Protein AF-A0A2W4J8I0-F1 (afdb_monomer)

Sequence (158 aa):
RIAERDPLELYAVVDAIRAEAKRHDLVLIEGAGGLLVPMGIRPSGEPWTAADLAVALGAPAIVVTPAGLNTLNHTALTLEALDRRAVPAGVVIGAWPAEPDLTHWLNLSELMPKLVGALPEGAGAMDPGVFQRSAPGWLTPALYGVLDDWQSWADEVS

Radius of gyration: 17.56 Å; Cα contacts (8 Å, |Δi|>4): 203; chains: 1; bounding box: 43×42×47 Å

Solvent-accessible surface area (backbone atoms only — not comparable to full-atom values): 9280 Å² total; per-residue (Å²): 117,71,90,86,41,82,71,47,43,53,66,64,51,51,52,54,50,53,56,51,50,75,75,38,100,73,78,87,83,83,72,74,85,59,60,79,37,75,68,28,26,39,98,88,67,47,72,38,24,50,58,54,51,30,56,78,66,72,41,70,47,76,47,74,37,63,41,52,90,67,29,67,61,56,51,48,56,50,50,51,58,31,51,79,61,74,35,56,67,38,31,28,32,64,34,38,61,94,77,70,53,73,64,32,56,58,45,47,64,73,41,50,91,42,50,42,31,48,34,52,53,67,56,94,74,48,57,68,72,58,39,65,72,48,51,39,65,31,17,16,60,96,68,76,20,67,41,85,52,74,65,62,57,54,64,76,75,106

Structure (mmCIF, N/CA/C/O backbone):
data_AF-A0A2W4J8I0-F1
#
_entry.id   AF-A0A2W4J8I0-F1
#
loop_
_atom_site.group_PDB
_atom_site.id
_atom_site.type_symbol
_atom_site.label_atom_id
_atom_site.label_alt_id
_atom_site.label_comp_id
_atom_site.label_asym_id
_atom_site.label_entity_id
_atom_site.label_seq_id
_atom_site.pdbx_PDB_ins_code
_atom_site.Cartn_x
_atom_site.Cartn_y
_atom_site.Cartn_z
_atom_site.occupancy
_atom_site.B_iso_or_equiv
_atom_site.auth_seq_id
_atom_site.auth_comp_id
_atom_site.auth_asym_id
_atom_site.auth_atom_id
_atom_site.pdbx_PDB_model_num
ATOM 1 N N . ARG A 1 1 ? -0.733 21.208 13.422 1.00 48.47 1 ARG A N 1
ATOM 2 C CA . ARG A 1 1 ? -1.624 21.961 12.509 1.00 48.47 1 ARG A CA 1
ATOM 3 C C . ARG A 1 1 ? -0.894 22.085 11.180 1.00 48.47 1 ARG A C 1
ATOM 5 O O . ARG A 1 1 ? 0.075 22.827 11.115 1.00 48.47 1 ARG A O 1
ATOM 12 N N . ILE A 1 2 ? -1.257 21.291 10.177 1.00 51.72 2 ILE A N 1
ATOM 13 C CA . ILE A 1 2 ? -0.771 21.483 8.803 1.00 51.72 2 ILE A CA 1
ATOM 14 C C . ILE A 1 2 ? -1.879 22.272 8.098 1.00 51.72 2 ILE A C 1
ATOM 16 O O . ILE A 1 2 ? -3.046 21.914 8.233 1.00 51.72 2 ILE A O 1
ATOM 20 N N . ALA A 1 3 ? -1.536 23.383 7.441 1.00 64.62 3 ALA A N 1
ATOM 21 C CA . ALA A 1 3 ? -2.482 24.233 6.704 1.00 64.62 3 ALA A CA 1
ATOM 22 C C . ALA A 1 3 ? -3.712 24.726 7.511 1.00 64.62 3 ALA A C 1
ATOM 24 O O . ALA A 1 3 ? -4.829 24.705 7.007 1.00 64.62 3 ALA A O 1
ATOM 25 N N . GLU A 1 4 ? -3.519 25.135 8.774 1.00 74.31 4 GLU A N 1
ATOM 26 C CA . GLU A 1 4 ? -4.560 25.730 9.649 1.00 74.31 4 GLU A CA 1
ATOM 27 C C . GLU A 1 4 ? -5.798 24.868 9.957 1.00 74.31 4 GLU A C 1
ATOM 29 O O . GLU A 1 4 ? -6.683 25.305 10.687 1.00 74.31 4 GLU A O 1
ATOM 34 N N . ARG A 1 5 ? -5.838 23.617 9.495 1.00 79.06 5 ARG A N 1
ATOM 35 C CA . ARG A 1 5 ? -6.943 22.693 9.756 1.00 79.06 5 ARG A CA 1
ATOM 36 C C . ARG A 1 5 ? -6.777 21.939 11.069 1.00 79.06 5 ARG A C 1
ATOM 38 O O . ARG A 1 5 ? -5.655 21.726 11.552 1.00 79.06 5 ARG A O 1
ATOM 45 N N . ASP A 1 6 ? -7.911 21.532 11.626 1.00 85.75 6 ASP A N 1
ATOM 46 C CA . ASP A 1 6 ? -7.938 20.626 12.766 1.00 85.75 6 ASP A CA 1
ATOM 47 C C . ASP A 1 6 ? -7.359 19.257 12.371 1.00 85.75 6 ASP A C 1
ATOM 49 O O . ASP A 1 6 ? -7.494 18.839 11.215 1.00 85.75 6 ASP A O 1
ATOM 53 N N . PRO A 1 7 ? -6.662 18.566 13.292 1.00 87.94 7 PRO A N 1
ATOM 54 C CA . PRO A 1 7 ? -6.148 17.229 13.028 1.00 87.94 7 PRO A CA 1
ATOM 55 C C . PRO A 1 7 ? -7.279 16.259 12.675 1.00 87.94 7 PRO A C 1
ATOM 57 O O . PRO A 1 7 ? -8.361 16.324 13.255 1.00 87.94 7 PRO A O 1
ATOM 60 N N . LEU A 1 8 ? -7.009 15.324 11.763 1.00 93.31 8 LEU A N 1
ATOM 61 C CA . LEU A 1 8 ? -7.963 14.270 11.430 1.00 93.31 8 LEU A CA 1
ATOM 62 C C . LEU A 1 8 ? -8.167 13.351 12.637 1.00 93.31 8 LEU A C 1
ATOM 64 O O . LEU A 1 8 ? -7.208 12.772 13.149 1.00 93.31 8 LEU A O 1
ATOM 68 N N . GLU A 1 9 ? -9.408 13.200 13.083 1.00 96.31 9 GLU A N 1
ATOM 69 C CA . GLU A 1 9 ? -9.751 12.240 14.129 1.00 96.31 9 GLU A CA 1
ATOM 70 C C . GLU A 1 9 ? -9.983 10.854 13.504 1.00 96.31 9 GLU A C 1
ATOM 72 O O . GLU A 1 9 ? -10.674 10.741 12.490 1.00 96.31 9 GLU A O 1
ATOM 77 N N . LEU A 1 10 ? -9.371 9.806 14.070 1.00 97.31 10 LEU A N 1
ATOM 78 C CA . LEU A 1 10 ? -9.368 8.456 13.489 1.00 97.31 10 LEU A CA 1
ATOM 79 C C . LEU A 1 10 ? -10.778 7.924 13.207 1.00 97.31 10 LEU A C 1
ATOM 81 O O . LEU A 1 10 ? -11.038 7.435 12.108 1.00 97.31 10 LEU A O 1
ATOM 85 N N . TYR A 1 11 ? -11.682 7.977 14.183 1.00 97.56 11 TYR A N 1
ATOM 86 C CA . TYR A 1 11 ? -13.003 7.369 14.032 1.00 97.56 11 TYR A CA 1
ATOM 87 C C . TYR A 1 11 ? -13.912 8.178 13.108 1.00 97.56 11 TYR A C 1
ATOM 89 O O . TYR A 1 11 ? -14.667 7.583 12.343 1.00 97.56 11 TYR A O 1
ATOM 97 N N . ALA A 1 12 ? -13.754 9.502 13.060 1.00 97.12 12 ALA A N 1
ATOM 98 C CA . ALA A 1 12 ? -14.390 10.331 12.039 1.00 97.12 12 ALA A CA 1
ATOM 99 C C . ALA A 1 12 ? -13.960 9.925 10.613 1.00 97.12 12 ALA A C 1
ATOM 101 O O . ALA A 1 12 ? -14.795 9.852 9.709 1.00 97.12 12 ALA A O 1
ATOM 102 N N . VAL A 1 13 ? -12.674 9.610 10.406 1.00 97.06 13 VAL A N 1
ATOM 103 C CA . VAL A 1 13 ? -12.166 9.103 9.117 1.00 97.06 13 VAL A CA 1
ATOM 104 C C . VAL A 1 13 ? -12.724 7.709 8.811 1.00 97.06 13 VAL A C 1
ATOM 106 O O . VAL A 1 13 ? -13.169 7.461 7.691 1.00 97.06 13 VAL A O 1
ATOM 109 N N . VAL A 1 14 ? -12.752 6.809 9.798 1.00 98.38 14 VAL A N 1
ATOM 110 C CA . VAL A 1 14 ? -13.328 5.460 9.654 1.00 98.38 14 VAL A CA 1
ATOM 111 C C . VAL A 1 14 ? -14.800 5.526 9.244 1.00 98.38 14 VAL A C 1
ATOM 113 O O . V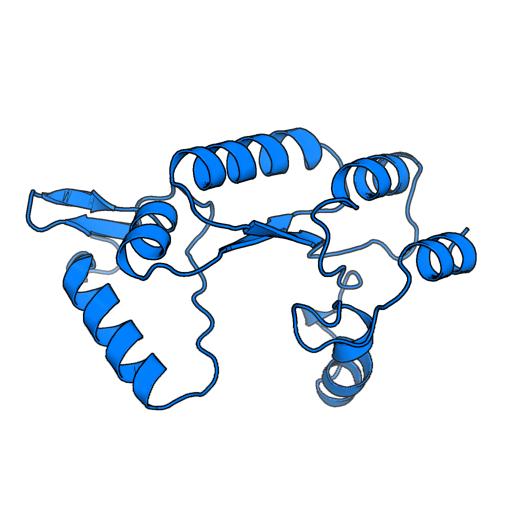AL A 1 14 ? -15.210 4.806 8.332 1.00 98.38 14 VAL A O 1
ATOM 116 N N . ASP A 1 15 ? -15.591 6.392 9.875 1.00 98.31 15 ASP A N 1
ATOM 117 C CA . ASP A 1 15 ? -17.014 6.545 9.568 1.00 98.31 15 ASP A CA 1
ATOM 118 C C . ASP A 1 15 ? -17.238 7.105 8.160 1.00 98.31 15 ASP A C 1
ATOM 120 O O . ASP A 1 15 ? -18.096 6.599 7.431 1.00 98.31 15 ASP A O 1
ATOM 124 N N . ALA A 1 16 ? -16.428 8.081 7.738 1.00 97.75 16 ALA A N 1
ATOM 125 C CA . ALA A 1 16 ? -16.467 8.612 6.378 1.00 97.75 16 ALA A CA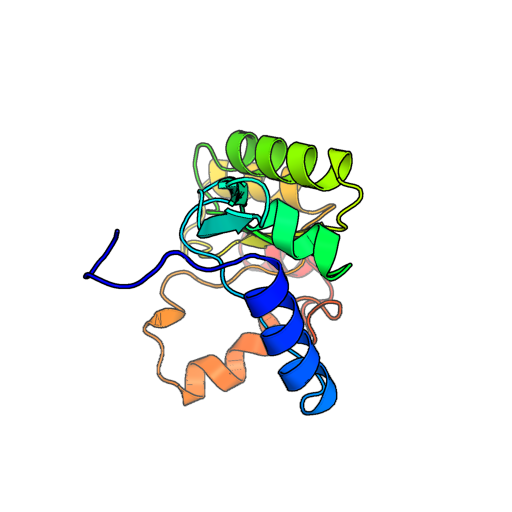 1
ATOM 126 C C . ALA A 1 16 ? -16.148 7.527 5.335 1.00 97.75 16 ALA A C 1
ATOM 128 O O . ALA A 1 16 ? -16.892 7.351 4.371 1.00 97.75 16 ALA A O 1
ATOM 129 N N . ILE A 1 17 ? -15.097 6.733 5.558 1.00 98.12 17 ILE A N 1
ATOM 130 C CA . ILE A 1 17 ? -14.716 5.639 4.653 1.00 98.12 17 ILE A CA 1
ATOM 131 C C . ILE A 1 17 ? -15.799 4.557 4.613 1.00 98.12 17 ILE A C 1
ATOM 133 O O . ILE A 1 17 ? -16.157 4.085 3.536 1.00 98.12 17 ILE A O 1
ATOM 137 N N . ARG A 1 18 ? -16.376 4.181 5.760 1.00 98.19 18 ARG A N 1
ATOM 138 C CA . ARG A 1 18 ? -17.481 3.208 5.816 1.00 98.19 18 ARG A CA 1
ATOM 139 C C . ARG A 1 18 ? -18.735 3.710 5.108 1.00 98.19 18 ARG A C 1
ATOM 141 O O . ARG A 1 18 ? -19.481 2.896 4.566 1.00 98.19 18 ARG A O 1
ATOM 148 N N . ALA A 1 19 ? -18.999 5.015 5.120 1.00 98.19 19 ALA A N 1
ATOM 149 C CA . ALA A 1 19 ? -20.098 5.596 4.359 1.00 98.19 19 ALA A CA 1
ATOM 150 C C . ALA A 1 19 ? -19.861 5.465 2.847 1.00 98.19 19 ALA A C 1
ATOM 152 O O . ALA A 1 19 ? -20.773 5.059 2.126 1.00 98.19 19 ALA A O 1
ATOM 153 N N . GLU A 1 20 ? -18.637 5.720 2.380 1.00 97.94 20 GLU A N 1
ATOM 154 C CA . GLU A 1 20 ? -18.275 5.545 0.969 1.00 97.94 20 GLU A CA 1
ATOM 155 C C . GLU A 1 20 ? -18.261 4.071 0.544 1.00 97.94 20 GLU A C 1
ATOM 157 O O . GLU A 1 20 ? -18.762 3.746 -0.531 1.00 97.94 20 GLU A O 1
ATOM 162 N N . ALA A 1 21 ? -17.812 3.161 1.414 1.00 97.12 21 ALA A N 1
ATOM 163 C CA . ALA A 1 21 ? -17.806 1.717 1.162 1.00 97.12 21 ALA A CA 1
ATOM 164 C C . ALA A 1 21 ? -19.213 1.102 1.049 1.00 97.12 21 ALA A C 1
ATOM 166 O O . ALA A 1 21 ? -19.375 0.031 0.478 1.00 97.12 21 ALA A O 1
ATOM 167 N N . LYS A 1 22 ? -20.258 1.767 1.561 1.00 97.56 22 LYS A N 1
ATOM 168 C CA . LYS A 1 22 ? -21.658 1.349 1.338 1.00 97.56 22 LYS A CA 1
ATOM 169 C C . LYS A 1 22 ? -22.183 1.731 -0.046 1.00 97.56 22 LYS A C 1
ATOM 171 O O . LYS A 1 22 ? -23.254 1.270 -0.432 1.00 97.56 22 LYS A O 1
ATOM 176 N N . ARG A 1 23 ? -21.494 2.637 -0.742 1.00 97.75 23 ARG A N 1
ATOM 177 C CA . ARG A 1 23 ? -21.941 3.261 -1.996 1.00 97.75 23 ARG A CA 1
ATOM 178 C C . ARG A 1 23 ? -21.124 2.822 -3.209 1.00 97.75 23 ARG A C 1
ATOM 180 O O . ARG A 1 23 ? -21.546 3.095 -4.327 1.00 97.75 23 ARG A O 1
ATOM 187 N N . HIS A 1 24 ? -19.986 2.175 -2.982 1.00 97.56 24 HIS A N 1
ATOM 188 C CA . HIS A 1 24 ? -19.039 1.766 -4.011 1.00 97.56 24 HIS A CA 1
ATOM 189 C C . HIS A 1 24 ? -18.602 0.324 -3.764 1.00 97.56 24 HIS A C 1
ATOM 191 O O . HIS A 1 24 ? -18.388 -0.064 -2.617 1.00 97.56 24 HIS A O 1
ATOM 197 N N . ASP A 1 25 ? -18.413 -0.441 -4.838 1.00 95.06 25 ASP A N 1
ATOM 198 C CA . ASP A 1 25 ? -17.944 -1.831 -4.758 1.00 95.06 25 ASP A CA 1
ATOM 199 C C . ASP A 1 25 ? -16.481 -1.930 -4.287 1.00 95.06 25 ASP A C 1
ATOM 201 O O . ASP A 1 25 ? -16.064 -2.939 -3.721 1.00 95.06 25 ASP A O 1
ATOM 205 N N . LEU A 1 26 ? -15.699 -0.867 -4.508 1.00 94.75 26 LEU A N 1
ATOM 206 C CA . LEU A 1 26 ? -14.295 -0.757 -4.129 1.00 94.75 26 LEU A CA 1
ATOM 207 C C . LEU A 1 26 ? -13.981 0.668 -3.665 1.00 94.75 26 LEU A C 1
ATOM 209 O O . LEU A 1 26 ? -14.319 1.640 -4.339 1.00 94.75 26 LEU A O 1
ATOM 213 N N . VAL A 1 27 ? -13.277 0.782 -2.539 1.00 96.75 27 VAL A N 1
ATOM 214 C CA . VAL A 1 27 ? -12.724 2.045 -2.036 1.00 96.75 27 VAL A CA 1
ATOM 215 C C . VAL A 1 27 ? -11.218 1.881 -1.882 1.00 96.75 27 VAL A C 1
ATOM 217 O O . VAL A 1 27 ? -10.759 1.026 -1.128 1.00 96.75 27 VAL A O 1
ATOM 220 N N . LEU A 1 28 ? -10.453 2.709 -2.593 1.00 96.50 28 LEU A N 1
ATOM 221 C CA . LEU A 1 28 ? -9.004 2.800 -2.436 1.00 96.50 28 LEU A CA 1
ATOM 222 C C . LEU A 1 28 ? -8.677 3.917 -1.445 1.00 96.50 28 LEU A C 1
ATOM 224 O O . LEU A 1 28 ? -9.180 5.032 -1.573 1.00 96.50 28 LEU A O 1
ATOM 228 N N . ILE A 1 29 ? -7.839 3.609 -0.455 1.00 96.75 29 ILE A N 1
ATOM 229 C CA . ILE A 1 29 ? -7.410 4.557 0.574 1.00 96.75 29 ILE A CA 1
ATOM 230 C C . ILE A 1 29 ? -5.908 4.750 0.422 1.00 96.75 29 ILE A C 1
ATOM 232 O O . ILE A 1 29 ? -5.124 3.859 0.746 1.00 96.75 29 ILE A O 1
ATOM 236 N N . GLU A 1 30 ? -5.512 5.919 -0.063 1.00 95.19 30 GLU A N 1
ATOM 237 C CA . GLU A 1 30 ? -4.110 6.310 -0.114 1.00 95.19 30 GLU A CA 1
ATOM 238 C C . GLU A 1 30 ? -3.726 7.002 1.200 1.00 95.19 30 GLU A C 1
ATOM 240 O O . GLU A 1 30 ? -4.384 7.945 1.647 1.00 95.19 30 GLU A O 1
ATOM 245 N N . GLY A 1 31 ? -2.672 6.507 1.853 1.00 88.25 31 GLY A N 1
ATOM 246 C CA . GLY A 1 31 ? -2.052 7.208 2.977 1.00 88.25 31 GLY A CA 1
ATOM 247 C C . GLY A 1 31 ? -1.221 8.407 2.508 1.00 88.25 31 GLY A C 1
ATOM 248 O O . GLY A 1 31 ? -1.114 8.684 1.320 1.00 88.25 31 GLY A O 1
ATOM 249 N N . ALA A 1 32 ? -0.572 9.105 3.438 1.00 87.88 32 ALA A N 1
ATOM 250 C CA . ALA A 1 32 ? 0.419 10.125 3.099 1.00 87.88 32 ALA A CA 1
ATOM 251 C C . ALA A 1 32 ? 1.808 9.672 3.566 1.00 87.88 32 ALA A C 1
ATOM 253 O O . ALA A 1 32 ? 2.089 9.625 4.763 1.00 87.88 32 ALA A O 1
ATOM 254 N N . GLY A 1 33 ? 2.688 9.342 2.618 1.00 89.00 33 GLY A N 1
ATOM 255 C CA . GLY A 1 33 ? 4.027 8.830 2.913 1.00 89.00 33 GLY A CA 1
ATOM 256 C C . GLY A 1 33 ? 4.028 7.347 3.301 1.00 89.00 33 GLY A C 1
ATOM 257 O O . GLY A 1 33 ? 3.400 6.526 2.642 1.00 89.00 33 GLY A O 1
ATOM 258 N N . GLY A 1 34 ? 4.785 6.988 4.342 1.00 93.00 34 GLY A N 1
ATOM 259 C CA . GLY A 1 34 ? 4.940 5.603 4.796 1.00 93.00 34 GLY A CA 1
ATOM 260 C C . GLY A 1 34 ? 3.841 5.127 5.753 1.00 93.00 34 GLY A C 1
ATOM 261 O O . GLY A 1 34 ? 3.146 5.919 6.383 1.00 93.00 34 GLY A O 1
ATOM 262 N N . LEU A 1 35 ? 3.750 3.807 5.935 1.00 97.00 35 LEU A N 1
ATOM 263 C CA . LEU A 1 35 ? 2.721 3.131 6.740 1.00 97.00 35 LEU A CA 1
ATOM 264 C C . LEU A 1 35 ? 2.523 3.713 8.156 1.00 97.00 35 LEU A C 1
ATOM 266 O O . LEU A 1 35 ? 1.397 3.769 8.652 1.00 97.00 35 LEU A O 1
ATOM 270 N N . LEU A 1 36 ? 3.620 4.111 8.808 1.00 97.00 36 LEU A N 1
ATOM 271 C CA . LEU A 1 36 ? 3.644 4.587 10.196 1.00 97.00 36 LEU A CA 1
ATOM 272 C C . LEU A 1 36 ? 3.752 6.116 10.314 1.00 97.00 36 LEU A C 1
ATOM 274 O O . LEU A 1 36 ? 4.057 6.630 11.390 1.00 97.00 36 LEU A O 1
ATOM 278 N N . VAL A 1 37 ? 3.518 6.854 9.225 1.00 96.00 37 VAL A N 1
ATOM 279 C CA . VAL A 1 37 ? 3.452 8.319 9.274 1.00 96.00 37 VAL A CA 1
ATOM 280 C C . VAL A 1 37 ? 2.217 8.743 10.083 1.00 96.00 37 VAL A C 1
ATOM 282 O O . VAL A 1 37 ? 1.122 8.240 9.821 1.00 96.00 37 VAL A O 1
ATOM 285 N N . PRO A 1 38 ? 2.358 9.654 11.065 1.00 95.19 38 PRO A N 1
ATOM 286 C CA . PRO A 1 38 ? 1.218 10.211 11.783 1.00 95.19 38 PRO A CA 1
ATOM 287 C C . PRO A 1 38 ? 0.279 10.982 10.847 1.00 95.19 38 PRO A C 1
ATOM 289 O O . PRO A 1 38 ? 0.685 11.952 10.209 1.00 95.19 38 PRO A O 1
ATOM 292 N N . MET A 1 39 ? -0.987 10.575 10.808 1.00 93.38 39 MET A N 1
ATOM 293 C CA . MET A 1 39 ? -2.029 11.142 9.941 1.00 93.38 39 MET A CA 1
ATOM 294 C C . MET A 1 39 ? -2.977 12.085 10.691 1.00 93.38 39 MET A C 1
ATOM 296 O O . MET A 1 39 ? -3.619 12.950 10.095 1.00 93.38 39 MET A O 1
ATOM 300 N N . GLY A 1 40 ? -3.070 11.935 12.010 1.00 94.69 40 GLY A N 1
ATOM 301 C CA . GLY A 1 40 ? -4.001 12.688 12.837 1.00 94.69 40 GLY A CA 1
ATOM 302 C C . GLY A 1 40 ? -3.965 12.227 14.287 1.00 94.69 40 GLY A C 1
ATOM 303 O O . GLY A 1 40 ? -2.947 11.700 14.728 1.00 94.69 40 GLY A O 1
ATOM 304 N N . ILE A 1 41 ? -5.061 12.426 15.021 1.00 96.69 41 ILE A N 1
ATOM 305 C CA . ILE A 1 41 ? -5.180 12.115 16.454 1.00 96.69 41 ILE A CA 1
ATOM 306 C C . ILE A 1 41 ? -6.335 11.152 16.750 1.00 96.69 41 ILE A C 1
ATOM 308 O O . ILE A 1 41 ? -7.335 11.114 16.042 1.00 96.69 41 ILE A O 1
ATOM 312 N N . ARG A 1 42 ? -6.185 10.339 17.788 1.00 97.00 42 ARG A N 1
ATOM 313 C CA . ARG A 1 42 ? -7.252 9.522 18.380 1.00 97.00 42 ARG A CA 1
ATOM 314 C C . ARG A 1 42 ? -8.037 10.360 19.395 1.00 97.00 42 ARG A C 1
ATOM 316 O O . ARG A 1 42 ? -7.534 11.403 19.821 1.00 97.00 42 ARG A O 1
ATOM 323 N N . PRO A 1 43 ? -9.184 9.877 19.914 1.00 94.50 43 PRO A N 1
ATOM 324 C CA . PRO A 1 43 ? -9.889 10.563 20.998 1.00 94.50 43 PRO A CA 1
ATOM 325 C C . PRO A 1 43 ? -9.045 10.686 22.275 1.00 94.50 43 PRO A C 1
ATOM 327 O O . PRO A 1 43 ? -9.248 11.603 23.063 1.00 94.50 43 PRO A O 1
ATOM 330 N N . SER A 1 44 ? -8.068 9.788 22.465 1.00 94.88 44 SER A N 1
ATOM 331 C CA . SER A 1 44 ? -7.081 9.852 23.550 1.00 94.88 44 SER A CA 1
ATOM 332 C C . SER A 1 44 ? -6.065 10.994 23.402 1.00 94.88 44 SER A C 1
ATOM 334 O O . SER A 1 44 ? -5.352 11.292 24.355 1.00 94.88 44 SER A O 1
ATOM 336 N N . GLY A 1 45 ? -5.970 11.621 22.224 1.00 94.12 45 GLY A N 1
ATOM 337 C CA . GLY A 1 45 ? -4.957 12.623 21.880 1.00 94.12 45 GLY A CA 1
ATOM 338 C C . GLY A 1 45 ? -3.664 12.049 21.286 1.00 94.12 45 GLY A C 1
ATOM 339 O O . GLY A 1 45 ? -2.816 12.812 20.829 1.00 94.12 45 GLY A O 1
ATOM 340 N N . GLU A 1 46 ? -3.509 10.724 21.246 1.00 96.06 46 GLU A N 1
ATOM 341 C CA . GLU A 1 46 ? -2.353 10.058 20.632 1.00 96.06 46 GLU A CA 1
ATOM 342 C C . GLU A 1 46 ? -2.432 10.077 19.098 1.00 96.06 46 GLU A C 1
ATOM 344 O O . GLU A 1 46 ? -3.537 10.041 18.547 1.00 96.06 46 GLU A O 1
ATOM 349 N N . PRO A 1 47 ? -1.295 10.089 18.380 1.00 96.56 47 PRO A N 1
ATOM 350 C CA . PRO A 1 47 ? -1.312 10.014 16.929 1.00 96.56 47 PRO A CA 1
ATOM 351 C C . PRO A 1 47 ? -1.830 8.660 16.419 1.00 96.56 47 PRO A C 1
ATOM 353 O O . PRO A 1 47 ? -1.660 7.624 17.065 1.00 96.56 47 PRO A O 1
ATOM 356 N N . TRP A 1 48 ? -2.421 8.656 15.225 1.00 97.50 48 TRP A N 1
ATOM 357 C CA . TRP A 1 48 ? -2.721 7.433 14.468 1.00 97.50 48 TRP A CA 1
ATOM 358 C C . TRP A 1 48 ? -2.063 7.459 13.087 1.00 97.50 48 TRP A C 1
ATOM 360 O O . TRP A 1 48 ? -1.699 8.519 12.577 1.00 97.50 48 TRP A O 1
ATOM 370 N N . THR A 1 49 ? -1.911 6.280 12.494 1.00 97.50 49 THR A N 1
ATOM 371 C CA . THR A 1 49 ? -1.188 6.011 11.243 1.00 97.50 49 THR A CA 1
ATOM 372 C C . THR A 1 49 ? -2.054 5.227 10.253 1.00 97.50 49 THR A C 1
ATOM 374 O O . THR A 1 49 ? -3.105 4.698 10.618 1.00 97.50 49 THR A O 1
ATOM 377 N N . ALA A 1 50 ? -1.606 5.071 9.004 1.00 97.50 50 ALA A N 1
ATOM 378 C CA . ALA A 1 50 ? -2.313 4.230 8.033 1.00 97.50 50 ALA A CA 1
ATOM 379 C C . ALA A 1 50 ? -2.463 2.769 8.513 1.00 97.50 50 ALA A C 1
ATOM 381 O O . ALA A 1 50 ? -3.479 2.135 8.233 1.00 97.50 50 ALA A O 1
ATOM 382 N N . ALA A 1 51 ? -1.512 2.258 9.306 1.00 98.00 51 ALA A N 1
ATOM 383 C CA . ALA A 1 51 ? -1.632 0.939 9.930 1.00 98.00 51 ALA A CA 1
ATOM 384 C C . ALA A 1 51 ? -2.814 0.855 10.908 1.00 98.00 51 ALA A C 1
ATOM 386 O O . ALA A 1 51 ? -3.530 -0.142 10.940 1.00 98.00 51 ALA A O 1
ATOM 387 N N . ASP A 1 52 ? -3.033 1.907 11.696 1.00 97.88 52 ASP A N 1
ATOM 388 C CA . ASP A 1 52 ? -4.147 1.970 12.645 1.00 97.88 52 ASP A CA 1
ATOM 389 C C . ASP A 1 52 ? -5.492 2.057 11.927 1.00 97.88 52 ASP A C 1
ATOM 391 O O . ASP A 1 52 ? -6.471 1.444 12.355 1.00 97.88 52 ASP A O 1
ATOM 395 N N . LEU A 1 53 ? -5.524 2.794 10.816 1.00 97.94 53 LEU A N 1
ATOM 396 C CA . LEU A 1 53 ? -6.698 2.903 9.963 1.00 97.94 53 LEU A CA 1
ATOM 397 C C . LEU A 1 53 ? -7.053 1.555 9.322 1.00 97.94 53 LEU A C 1
ATOM 399 O O . LEU A 1 53 ? -8.217 1.156 9.362 1.00 97.94 53 LEU A O 1
ATOM 403 N N . ALA A 1 54 ? -6.061 0.830 8.795 1.00 98.19 54 ALA A N 1
ATOM 404 C CA . ALA A 1 54 ? -6.257 -0.505 8.229 1.00 98.19 54 ALA A CA 1
ATOM 405 C C . ALA A 1 54 ? -6.853 -1.474 9.262 1.00 98.19 54 ALA A C 1
ATOM 407 O O . ALA A 1 54 ? -7.843 -2.147 8.975 1.00 98.19 54 ALA A O 1
ATOM 408 N N . VAL A 1 55 ? -6.328 -1.469 10.495 1.00 98.44 55 VAL A N 1
ATOM 409 C CA . VAL A 1 55 ? -6.868 -2.267 11.608 1.00 98.44 55 VAL A CA 1
ATOM 410 C C . VAL A 1 55 ? -8.308 -1.867 11.940 1.00 98.44 55 VAL A C 1
ATOM 412 O O . VAL A 1 55 ? -9.172 -2.733 12.052 1.00 98.44 55 VAL A O 1
ATOM 415 N N . ALA A 1 56 ? -8.599 -0.570 12.069 1.00 98.00 56 ALA A N 1
ATOM 416 C CA . ALA A 1 56 ? -9.937 -0.089 12.426 1.00 98.00 56 ALA A CA 1
ATOM 417 C C . ALA A 1 56 ? -11.004 -0.415 11.361 1.00 98.00 56 ALA A C 1
ATOM 419 O O . ALA A 1 56 ? -12.186 -0.596 11.681 1.00 98.00 56 ALA A O 1
ATOM 420 N N . LEU A 1 57 ? -10.592 -0.497 10.095 1.00 97.88 57 LEU A N 1
ATOM 421 C CA . LEU A 1 57 ? -11.451 -0.861 8.971 1.00 97.88 57 LEU A CA 1
ATOM 422 C C . LEU A 1 57 ? -11.509 -2.371 8.709 1.00 97.88 57 LEU A C 1
ATOM 424 O O . LEU A 1 57 ? -12.423 -2.809 8.016 1.00 97.88 57 LEU A O 1
ATOM 428 N N . GLY A 1 58 ? -10.566 -3.158 9.238 1.00 97.75 58 GLY A N 1
ATOM 429 C CA . GLY A 1 58 ? -10.364 -4.547 8.816 1.00 97.75 58 GLY A CA 1
ATOM 430 C C . GLY A 1 58 ? -9.961 -4.655 7.341 1.00 97.75 58 GLY A C 1
ATOM 431 O O . GLY A 1 58 ? -10.286 -5.642 6.685 1.00 97.75 58 GLY A O 1
ATOM 432 N N . ALA A 1 59 ? -9.316 -3.617 6.802 1.00 97.50 59 ALA A N 1
ATOM 433 C CA . ALA A 1 59 ? -8.965 -3.526 5.392 1.00 97.50 59 ALA A CA 1
ATOM 434 C C . ALA A 1 59 ? -7.594 -4.173 5.128 1.00 97.50 59 ALA A C 1
ATOM 436 O O . ALA A 1 59 ? -6.665 -3.949 5.910 1.00 97.50 59 ALA A O 1
ATOM 437 N N . PRO A 1 60 ? -7.431 -4.937 4.032 1.00 97.62 60 PRO A N 1
ATOM 438 C CA . PRO A 1 60 ? -6.111 -5.369 3.589 1.0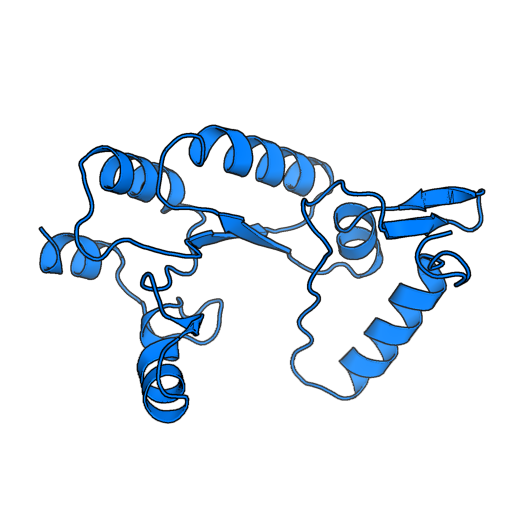0 97.62 60 PRO A CA 1
ATOM 439 C C . PRO A 1 60 ? -5.288 -4.168 3.100 1.00 97.62 60 PRO A C 1
ATOM 441 O O . PRO A 1 60 ? -5.833 -3.119 2.752 1.00 97.62 60 PRO A O 1
ATOM 444 N N . ALA A 1 61 ? -3.969 -4.334 3.042 1.00 98.00 61 ALA A N 1
ATOM 445 C CA . ALA A 1 61 ? -3.039 -3.314 2.572 1.00 98.00 61 ALA A CA 1
ATOM 446 C C . ALA A 1 61 ? -2.354 -3.718 1.258 1.00 98.00 61 ALA A C 1
ATOM 448 O O . ALA A 1 61 ? -2.074 -4.891 1.012 1.00 98.00 61 ALA A O 1
ATOM 449 N N . ILE A 1 62 ? -2.015 -2.721 0.443 1.00 97.88 62 ILE A N 1
ATOM 450 C CA . ILE A 1 62 ? -1.079 -2.871 -0.673 1.00 97.88 62 ILE A CA 1
ATOM 451 C C . ILE A 1 62 ? 0.160 -2.042 -0.358 1.00 97.88 62 ILE A C 1
ATOM 453 O O . ILE A 1 62 ? 0.073 -0.833 -0.145 1.00 97.88 62 ILE A O 1
ATOM 457 N N . VAL A 1 63 ? 1.315 -2.702 -0.307 1.00 97.94 63 VAL A N 1
ATOM 458 C CA . VAL A 1 63 ? 2.613 -2.053 -0.124 1.00 97.94 63 VAL A CA 1
ATOM 459 C C . VAL A 1 63 ? 3.190 -1.752 -1.498 1.00 97.94 63 VAL A C 1
ATOM 461 O O . VAL A 1 63 ? 3.582 -2.663 -2.224 1.00 97.94 63 VAL A O 1
ATOM 464 N N . VAL A 1 64 ? 3.250 -0.471 -1.851 1.00 97.31 64 VAL A N 1
ATOM 465 C CA . VAL A 1 64 ? 3.917 -0.022 -3.076 1.00 97.31 64 VAL A CA 1
ATOM 466 C C . VAL A 1 64 ? 5.404 0.164 -2.790 1.00 97.31 64 VAL A C 1
ATOM 468 O O . VAL A 1 64 ? 5.769 0.863 -1.844 1.00 97.31 64 VAL A O 1
ATOM 471 N N . THR A 1 65 ? 6.263 -0.462 -3.592 1.00 97.19 65 THR A N 1
ATOM 472 C CA . THR A 1 65 ? 7.718 -0.434 -3.406 1.00 97.19 65 THR A CA 1
ATOM 473 C C . THR A 1 65 ? 8.460 -0.127 -4.712 1.00 97.19 65 THR A C 1
ATOM 475 O O . THR A 1 65 ? 7.955 -0.462 -5.788 1.00 97.19 65 THR A O 1
ATOM 478 N N . PRO A 1 66 ? 9.638 0.527 -4.684 1.00 95.88 66 PRO A N 1
ATOM 479 C CA . PRO A 1 66 ? 10.511 0.591 -5.856 1.00 95.88 66 PRO A CA 1
ATOM 480 C C . PRO A 1 66 ? 11.114 -0.785 -6.190 1.00 95.88 66 PRO A C 1
ATOM 482 O O . PRO A 1 66 ? 11.197 -1.661 -5.333 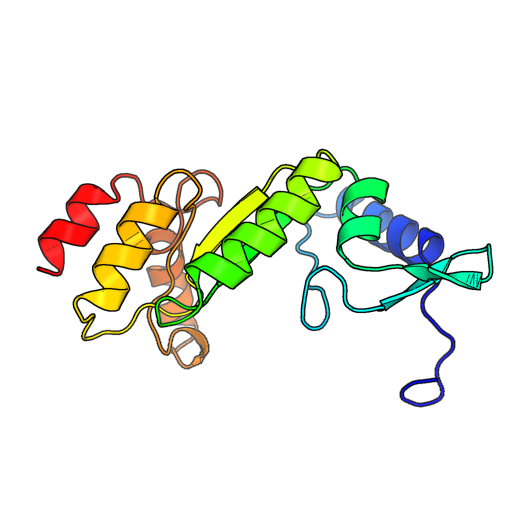1.00 95.88 66 PRO A O 1
ATOM 485 N N . ALA A 1 67 ? 11.598 -0.965 -7.421 1.00 93.75 67 ALA A N 1
ATOM 486 C CA . ALA A 1 67 ? 12.275 -2.198 -7.847 1.00 93.75 67 ALA A CA 1
ATOM 487 C C . ALA A 1 67 ? 13.771 -2.259 -7.453 1.00 93.75 67 ALA A C 1
ATOM 489 O O . ALA A 1 67 ? 14.376 -3.330 -7.437 1.00 93.75 67 ALA A O 1
ATOM 490 N N . GLY A 1 68 ? 14.380 -1.105 -7.158 1.00 91.06 68 GLY A N 1
ATOM 491 C CA . GLY A 1 68 ? 15.827 -0.953 -6.981 1.00 91.06 68 GLY A CA 1
ATOM 492 C C . GLY A 1 68 ? 16.340 -1.138 -5.546 1.00 91.06 68 GLY A C 1
ATOM 493 O O . GLY A 1 68 ? 15.705 -1.754 -4.691 1.00 91.06 68 GLY A O 1
ATOM 494 N N . LEU A 1 69 ? 17.526 -0.586 -5.273 1.00 86.50 69 LEU A N 1
ATOM 495 C CA . LEU A 1 69 ? 18.220 -0.736 -3.990 1.00 86.50 69 LEU A CA 1
ATOM 496 C C . LEU A 1 69 ? 17.339 -0.340 -2.791 1.00 86.50 69 LEU A C 1
ATOM 498 O O . LEU A 1 69 ? 16.565 0.615 -2.845 1.00 86.50 69 LEU A O 1
ATOM 502 N N . ASN A 1 70 ? 17.524 -1.049 -1.674 1.00 88.75 70 ASN A N 1
ATOM 503 C CA . ASN A 1 70 ? 16.836 -0.829 -0.396 1.00 88.75 70 ASN A CA 1
ATOM 504 C C . ASN A 1 70 ? 15.351 -1.255 -0.364 1.00 88.75 70 ASN A C 1
ATOM 506 O O . ASN A 1 70 ? 14.735 -1.201 0.703 1.00 88.75 70 ASN A O 1
ATOM 510 N N . THR A 1 71 ? 14.800 -1.738 -1.488 1.00 93.69 71 THR A N 1
ATOM 511 C CA . THR A 1 71 ? 13.424 -2.258 -1.566 1.00 93.69 71 THR A CA 1
ATOM 512 C C . THR A 1 71 ? 13.183 -3.400 -0.582 1.00 93.69 71 THR A C 1
ATOM 514 O O . THR A 1 71 ? 12.255 -3.325 0.216 1.00 93.69 71 THR A O 1
ATOM 517 N N . LEU A 1 72 ? 14.084 -4.388 -0.522 1.00 94.38 72 LEU A N 1
ATOM 518 C CA . LEU A 1 72 ? 13.900 -5.567 0.328 1.00 94.38 72 LEU A CA 1
ATOM 519 C C . LEU A 1 72 ? 13.778 -5.201 1.807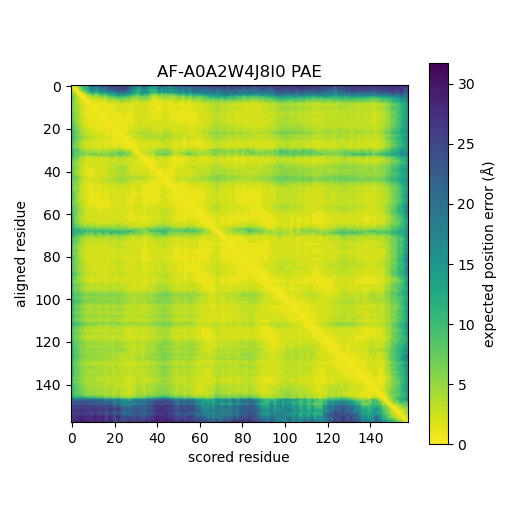 1.00 94.38 72 LEU A C 1
ATOM 521 O O . LEU A 1 72 ? 12.858 -5.658 2.477 1.00 94.38 72 LEU A O 1
ATOM 525 N N . ASN A 1 73 ? 14.653 -4.325 2.308 1.00 95.81 73 ASN A N 1
ATOM 526 C CA . ASN A 1 73 ? 14.615 -3.909 3.707 1.00 95.81 73 ASN A CA 1
ATOM 527 C C . ASN A 1 73 ? 13.343 -3.110 4.029 1.00 95.81 73 ASN A C 1
ATOM 529 O O . ASN A 1 73 ? 12.637 -3.427 4.984 1.00 95.81 73 ASN A O 1
ATOM 533 N N . HIS A 1 74 ? 13.020 -2.085 3.235 1.00 96.31 74 HIS A N 1
ATOM 534 C CA . HIS A 1 74 ? 11.837 -1.261 3.497 1.00 96.31 74 HIS A CA 1
ATOM 535 C C . HIS A 1 74 ? 10.532 -2.050 3.350 1.00 96.31 74 HIS A C 1
ATOM 537 O O . HIS A 1 74 ? 9.635 -1.910 4.187 1.00 96.31 74 HIS A O 1
ATOM 543 N N . THR A 1 75 ? 10.429 -2.903 2.331 1.00 97.44 75 THR A N 1
ATOM 544 C CA . THR A 1 75 ? 9.266 -3.767 2.129 1.00 97.44 75 THR A CA 1
ATOM 545 C C . THR A 1 75 ? 9.144 -4.779 3.259 1.00 97.44 75 THR A C 1
ATOM 547 O O . THR A 1 75 ? 8.065 -4.878 3.836 1.00 97.44 75 THR A O 1
ATOM 550 N N . ALA A 1 76 ? 10.226 -5.461 3.652 1.00 97.00 76 ALA A N 1
ATOM 551 C CA . ALA A 1 76 ? 10.195 -6.425 4.753 1.00 97.00 76 ALA A CA 1
ATOM 552 C C . ALA 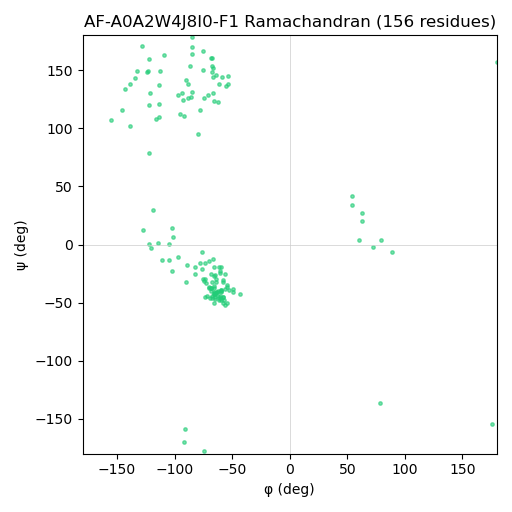A 1 76 ? 9.768 -5.774 6.077 1.00 97.00 76 ALA A C 1
ATOM 554 O O . ALA A 1 76 ? 8.844 -6.266 6.720 1.00 97.00 76 ALA A O 1
ATOM 555 N N . LEU A 1 77 ? 10.350 -4.625 6.444 1.00 97.94 77 LEU A N 1
ATOM 556 C CA . LEU A 1 77 ? 9.970 -3.885 7.655 1.00 97.94 77 LEU A CA 1
ATOM 557 C C . LEU A 1 77 ? 8.495 -3.459 7.638 1.00 97.94 77 LEU A C 1
ATOM 559 O O . LEU A 1 77 ? 7.812 -3.508 8.663 1.00 97.94 77 LEU A O 1
ATOM 563 N N . THR A 1 78 ? 7.990 -3.049 6.472 1.00 98.06 78 THR A N 1
ATOM 564 C CA . THR A 1 78 ? 6.587 -2.647 6.305 1.00 98.06 78 THR A CA 1
ATOM 565 C C . THR A 1 78 ? 5.648 -3.846 6.428 1.00 98.06 78 THR A C 1
ATOM 567 O O . THR A 1 78 ? 4.653 -3.774 7.151 1.00 98.06 78 THR A O 1
ATOM 570 N N . LEU A 1 79 ? 5.975 -4.962 5.772 1.00 98.12 79 LEU A N 1
ATOM 571 C CA . LEU A 1 79 ? 5.202 -6.202 5.845 1.00 98.12 79 LEU A CA 1
ATOM 572 C C . LEU A 1 79 ? 5.196 -6.776 7.264 1.00 98.12 79 LEU A C 1
ATOM 574 O O . LEU A 1 79 ? 4.144 -7.177 7.745 1.00 98.12 79 LEU A O 1
ATOM 578 N N . GLU A 1 80 ? 6.327 -6.745 7.967 1.00 98.38 80 GLU A N 1
ATOM 579 C CA . GLU A 1 80 ? 6.430 -7.180 9.363 1.00 98.38 80 GLU A CA 1
ATOM 580 C C . GLU A 1 80 ? 5.545 -6.331 10.291 1.00 98.38 80 GLU A C 1
ATOM 582 O O . GLU A 1 80 ? 4.874 -6.853 11.183 1.00 98.38 80 GLU A O 1
ATOM 587 N N . ALA A 1 81 ? 5.488 -5.014 10.069 1.00 98.50 81 ALA A N 1
ATOM 588 C CA . ALA A 1 81 ? 4.613 -4.128 10.831 1.00 98.50 81 ALA A CA 1
ATOM 589 C C . ALA A 1 81 ? 3.117 -4.400 10.577 1.00 98.50 81 ALA A C 1
ATOM 591 O O . ALA A 1 81 ? 2.317 -4.265 11.510 1.00 98.50 81 ALA A O 1
ATOM 592 N N . LEU A 1 82 ? 2.740 -4.766 9.349 1.00 98.50 82 LEU A N 1
ATOM 593 C CA . LEU A 1 82 ? 1.369 -5.145 8.979 1.00 98.50 82 LEU A CA 1
ATOM 594 C C . LEU A 1 82 ? 0.993 -6.515 9.549 1.00 98.50 82 LEU A C 1
ATOM 596 O O . LEU A 1 82 ? -0.068 -6.655 10.158 1.00 98.50 82 LEU A O 1
ATOM 600 N N . ASP A 1 83 ? 1.893 -7.491 9.441 1.00 98.19 83 ASP A N 1
ATOM 601 C CA . ASP A 1 83 ? 1.702 -8.853 9.944 1.00 98.19 83 ASP A CA 1
ATOM 602 C C . ASP A 1 83 ? 1.493 -8.873 11.465 1.00 98.19 83 ASP A C 1
ATOM 604 O O . ASP A 1 83 ? 0.518 -9.441 11.957 1.00 98.19 83 ASP A O 1
ATOM 608 N N . ARG A 1 84 ? 2.298 -8.109 12.221 1.00 98.44 84 ARG A N 1
ATOM 609 C CA . ARG A 1 84 ? 2.111 -7.922 13.676 1.00 98.44 84 ARG A CA 1
ATOM 610 C C . ARG A 1 84 ? 0.762 -7.320 14.068 1.00 98.44 84 ARG A C 1
ATOM 612 O O . ARG A 1 84 ? 0.369 -7.410 15.229 1.00 98.44 84 ARG A O 1
ATOM 619 N N . ARG A 1 85 ? 0.078 -6.670 13.128 1.00 98.31 85 ARG A N 1
ATOM 620 C CA . ARG A 1 85 ? -1.257 -6.082 13.301 1.00 98.31 85 ARG A CA 1
ATOM 621 C C . ARG A 1 85 ? -2.360 -6.952 12.699 1.00 98.31 85 ARG A C 1
ATOM 623 O O . ARG A 1 85 ? -3.506 -6.515 12.668 1.00 98.31 85 ARG A O 1
ATOM 630 N N . ALA A 1 86 ? -2.022 -8.156 12.235 1.00 98.38 86 ALA A N 1
ATOM 631 C CA . ALA A 1 86 ? -2.908 -9.063 11.517 1.00 98.38 86 ALA A CA 1
ATOM 632 C C . ALA A 1 86 ? -3.581 -8.410 10.294 1.00 98.38 86 ALA A C 1
ATOM 634 O O . ALA A 1 86 ? -4.725 -8.725 9.971 1.00 98.38 86 ALA A O 1
ATOM 635 N N . VAL A 1 87 ? -2.876 -7.496 9.616 1.00 98.44 87 VAL A N 1
ATOM 636 C CA . VAL A 1 87 ? -3.344 -6.858 8.381 1.00 98.44 87 VAL A CA 1
ATOM 637 C C . VAL A 1 87 ? -2.771 -7.626 7.186 1.00 98.44 87 VAL A C 1
ATOM 639 O O . VAL A 1 87 ? -1.556 -7.583 6.974 1.00 98.44 87 VAL A O 1
ATOM 642 N N . PRO A 1 88 ? -3.603 -8.321 6.385 1.00 97.81 88 PRO A N 1
ATOM 643 C CA . PRO A 1 88 ? -3.139 -8.984 5.173 1.00 97.81 88 PRO A CA 1
ATOM 644 C C . PRO A 1 88 ? -2.568 -7.963 4.194 1.00 97.81 88 PRO A C 1
ATOM 646 O O . PRO A 1 88 ? -3.156 -6.897 4.003 1.00 97.81 88 PRO A O 1
ATOM 649 N N . ALA A 1 89 ? -1.447 -8.295 3.554 1.00 97.94 89 ALA A N 1
ATOM 650 C CA . ALA A 1 89 ? -0.787 -7.386 2.630 1.00 97.94 89 ALA A CA 1
ATOM 651 C C . ALA A 1 89 ? -0.265 -8.081 1.370 1.00 97.94 89 ALA A C 1
ATOM 653 O O . ALA A 1 89 ? 0.316 -9.169 1.450 1.00 97.94 89 ALA A O 1
ATOM 654 N N . GLY A 1 90 ? -0.455 -7.415 0.230 1.00 97.56 90 GLY A N 1
ATOM 655 C CA . GLY A 1 90 ? 0.219 -7.698 -1.040 1.00 97.56 90 GLY A CA 1
ATOM 656 C C . GLY A 1 90 ? 1.227 -6.600 -1.385 1.00 97.56 90 GLY A C 1
ATOM 657 O O . GLY A 1 90 ? 1.174 -5.503 -0.826 1.00 97.56 90 GLY A O 1
ATOM 658 N N . VAL A 1 91 ? 2.149 -6.886 -2.303 1.00 97.75 91 VAL A N 1
ATOM 659 C CA . VAL A 1 91 ? 3.185 -5.952 -2.766 1.00 97.75 91 VAL A CA 1
ATOM 660 C C . VAL A 1 91 ? 2.953 -5.588 -4.227 1.00 97.75 91 VAL A C 1
ATOM 662 O O . VAL A 1 91 ? 2.676 -6.459 -5.049 1.00 97.75 91 VAL A O 1
ATOM 665 N N . VAL A 1 92 ? 3.110 -4.309 -4.558 1.00 97.56 92 VAL A N 1
ATOM 666 C CA . VAL A 1 92 ? 3.156 -3.822 -5.939 1.00 97.56 92 VAL A CA 1
ATOM 667 C C . VAL A 1 92 ? 4.475 -3.099 -6.172 1.00 97.56 92 VAL A C 1
ATOM 669 O O . VAL A 1 92 ? 4.844 -2.212 -5.400 1.00 97.56 92 VAL A O 1
ATOM 672 N N . ILE A 1 93 ? 5.174 -3.438 -7.253 1.00 97.25 93 ILE A N 1
ATOM 673 C CA . ILE A 1 93 ? 6.297 -2.626 -7.724 1.00 97.25 93 ILE A CA 1
ATOM 674 C C . ILE A 1 93 ? 5.723 -1.413 -8.461 1.00 97.25 93 ILE A C 1
ATOM 676 O O . ILE A 1 93 ? 5.051 -1.555 -9.481 1.00 97.25 93 ILE A O 1
ATOM 680 N N . GLY A 1 94 ? 5.959 -0.214 -7.931 1.00 96.62 94 GLY A N 1
ATOM 681 C CA . GLY A 1 94 ? 5.347 1.016 -8.452 1.00 96.62 94 GLY A CA 1
ATOM 682 C C . GLY A 1 94 ? 5.972 1.536 -9.750 1.00 96.62 94 GLY A C 1
ATOM 683 O O . GLY A 1 94 ? 5.338 2.309 -10.46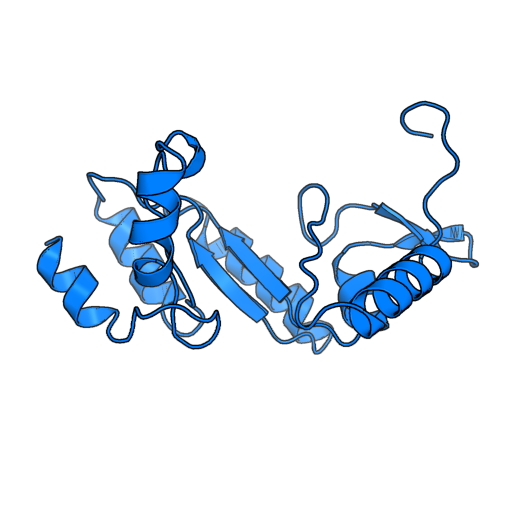2 1.00 96.62 94 GLY A O 1
ATOM 684 N N . ALA A 1 95 ? 7.207 1.129 -10.041 1.00 96.00 95 ALA A N 1
ATOM 685 C CA . ALA A 1 95 ? 7.928 1.474 -11.259 1.00 96.00 95 ALA A CA 1
ATOM 686 C C . ALA A 1 95 ? 8.985 0.402 -11.544 1.00 96.00 95 ALA A C 1
ATOM 688 O O . ALA A 1 95 ? 9.997 0.307 -10.845 1.00 96.00 95 ALA A O 1
ATOM 689 N N . TRP A 1 96 ? 8.723 -0.419 -12.552 1.00 95.44 96 TRP A N 1
ATOM 690 C CA . TRP A 1 96 ? 9.658 -1.379 -13.106 1.00 95.44 96 TRP A CA 1
ATOM 691 C C . TRP A 1 96 ? 10.412 -0.743 -14.280 1.00 95.44 96 TRP A C 1
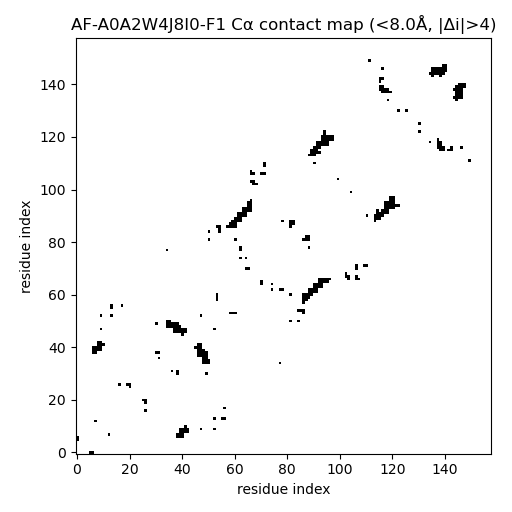ATOM 693 O O . TRP A 1 96 ? 9.760 -0.251 -15.207 1.00 95.44 96 TRP A O 1
ATOM 703 N N . PRO A 1 97 ? 11.754 -0.726 -14.259 1.00 93.88 97 PRO A N 1
ATOM 704 C CA . PRO A 1 97 ? 12.542 -0.064 -15.293 1.00 93.88 97 PRO A CA 1
ATOM 705 C C . PRO A 1 97 ? 12.412 -0.775 -16.644 1.00 93.88 97 PRO A C 1
ATOM 707 O O . PRO A 1 97 ? 12.289 -1.996 -16.708 1.00 93.88 97 PRO A O 1
ATOM 710 N N . ALA A 1 98 ? 12.501 -0.012 -17.736 1.00 92.06 98 ALA A N 1
ATOM 711 C CA . ALA A 1 98 ? 12.538 -0.580 -19.088 1.00 92.06 98 ALA A CA 1
ATOM 712 C C . ALA A 1 98 ? 13.811 -1.411 -19.348 1.00 92.06 98 ALA A C 1
ATOM 714 O O . ALA A 1 98 ? 13.787 -2.343 -20.145 1.00 92.06 98 ALA A O 1
ATOM 715 N N . GLU A 1 99 ? 14.905 -1.085 -18.653 1.00 92.75 99 GLU A N 1
ATOM 716 C CA . GLU A 1 99 ? 16.190 -1.787 -18.715 1.00 92.75 99 GLU A CA 1
ATOM 717 C C . GLU A 1 99 ? 16.572 -2.285 -17.304 1.00 92.75 99 GLU A C 1
ATOM 719 O O . GLU A 1 99 ? 17.342 -1.626 -16.598 1.00 92.75 99 GLU A O 1
ATOM 724 N N . PRO A 1 100 ? 15.991 -3.405 -16.826 1.00 93.12 100 PRO A N 1
ATOM 725 C CA . PRO A 1 100 ? 16.283 -3.938 -15.499 1.00 93.12 100 PRO A CA 1
ATOM 726 C C . PRO A 1 100 ? 17.694 -4.534 -15.423 1.00 93.12 100 PRO A C 1
ATOM 728 O O . PRO A 1 100 ? 18.081 -5.392 -16.214 1.00 93.12 100 PRO A O 1
ATOM 731 N N . ASP A 1 101 ? 18.453 -4.114 -14.412 1.00 92.81 101 ASP A N 1
ATOM 732 C CA . ASP A 1 101 ? 19.728 -4.740 -14.051 1.00 92.81 101 ASP A CA 1
ATOM 733 C C . ASP A 1 101 ? 19.553 -5.954 -13.111 1.00 92.81 101 ASP A C 1
ATOM 735 O O . ASP A 1 101 ? 18.453 -6.288 -12.663 1.00 92.81 101 ASP A O 1
ATOM 739 N N . LEU A 1 102 ? 20.669 -6.605 -12.760 1.00 92.06 102 LEU A N 1
ATOM 740 C CA . LEU A 1 102 ? 20.687 -7.759 -11.855 1.00 92.06 102 LEU A CA 1
ATOM 741 C C . LEU A 1 102 ? 20.012 -7.486 -10.497 1.00 92.06 102 LEU A C 1
ATOM 743 O O . LEU A 1 102 ? 19.383 -8.382 -9.939 1.00 92.06 102 LEU A O 1
ATOM 747 N N . THR A 1 103 ? 20.123 -6.269 -9.957 1.00 93.19 103 THR A N 1
ATOM 748 C CA . THR A 1 103 ? 19.511 -5.915 -8.667 1.00 93.19 103 THR A CA 1
ATOM 749 C C . THR A 1 103 ? 17.992 -5.969 -8.763 1.00 93.19 103 THR A C 1
ATOM 751 O O . THR A 1 103 ? 17.344 -6.496 -7.863 1.00 93.19 103 THR A O 1
ATOM 754 N N . HIS A 1 104 ? 17.422 -5.476 -9.864 1.00 93.94 104 HIS A N 1
ATOM 755 C CA . HIS A 1 104 ? 15.977 -5.507 -10.092 1.00 93.94 104 HIS A CA 1
ATOM 756 C C . HIS A 1 104 ? 15.453 -6.943 -10.153 1.00 93.94 104 HIS A C 1
ATOM 758 O O . HIS A 1 104 ? 14.462 -7.262 -9.498 1.00 93.94 104 HIS A O 1
ATOM 764 N N . TRP A 1 105 ? 16.156 -7.826 -10.865 1.00 92.44 105 TRP A N 1
ATOM 765 C CA . TRP A 1 105 ? 15.777 -9.235 -10.987 1.00 92.44 105 TRP A CA 1
ATOM 766 C C . TRP A 1 105 ? 15.863 -10.003 -9.667 1.00 92.44 105 TRP A C 1
ATOM 768 O O . TRP A 1 105 ? 14.944 -10.748 -9.330 1.00 92.44 105 TRP A O 1
ATOM 778 N N . LEU A 1 106 ? 16.929 -9.788 -8.890 1.00 91.56 106 LEU A N 1
ATOM 779 C CA . LEU A 1 106 ? 17.072 -10.402 -7.566 1.00 91.56 106 LEU A CA 1
ATOM 780 C C . LEU A 1 106 ? 16.019 -9.888 -6.583 1.00 91.56 106 LEU A C 1
ATOM 782 O O . LEU A 1 106 ? 15.496 -10.649 -5.779 1.00 91.56 106 LEU A O 1
ATOM 786 N N . ASN A 1 107 ? 15.676 -8.603 -6.646 1.00 94.00 107 ASN A N 1
ATOM 787 C CA . ASN A 1 107 ? 14.613 -8.074 -5.804 1.00 94.00 107 ASN A CA 1
ATOM 788 C C . ASN A 1 107 ? 13.245 -8.627 -6.213 1.00 94.00 107 ASN A C 1
ATOM 790 O O . ASN A 1 107 ? 12.433 -8.938 -5.346 1.00 94.00 107 ASN A O 1
ATOM 794 N N . LEU A 1 108 ? 12.983 -8.765 -7.516 1.00 92.31 108 LEU A N 1
ATOM 795 C CA . LEU A 1 108 ? 11.731 -9.320 -8.019 1.00 92.31 108 LEU A CA 1
ATOM 796 C C . LEU A 1 108 ? 11.500 -10.732 -7.481 1.00 92.31 108 LEU A C 1
ATOM 798 O O . LEU A 1 108 ? 10.429 -10.990 -6.933 1.00 92.31 108 LEU A O 1
ATOM 802 N N . SER A 1 109 ? 12.497 -11.616 -7.590 1.00 90.56 109 SER A N 1
ATOM 803 C CA . SER A 1 109 ? 12.375 -13.014 -7.157 1.00 90.56 109 SER A CA 1
ATOM 804 C C . SER A 1 109 ? 12.059 -13.145 -5.664 1.00 90.56 109 SER A C 1
ATOM 806 O O . SER A 1 109 ? 11.209 -13.951 -5.287 1.00 90.56 109 SER A O 1
ATOM 808 N N . GLU A 1 110 ? 12.664 -12.308 -4.821 1.00 92.12 110 GLU A N 1
ATOM 809 C CA . GLU A 1 110 ? 12.380 -12.249 -3.380 1.00 92.12 110 GLU A CA 1
ATOM 810 C C . GLU A 1 110 ? 10.964 -11.722 -3.077 1.00 92.12 110 GLU A C 1
ATOM 812 O O . GLU A 1 110 ? 10.329 -12.132 -2.103 1.00 92.12 110 GLU A O 1
ATOM 817 N N . LEU A 1 111 ? 10.434 -10.823 -3.914 1.00 92.62 111 LEU A N 1
ATOM 818 C CA . LEU A 1 111 ? 9.099 -10.243 -3.741 1.00 92.62 111 LEU A CA 1
ATOM 819 C C . LEU A 1 111 ? 7.970 -11.135 -4.281 1.00 92.62 111 LEU A C 1
ATOM 821 O O . LEU A 1 111 ? 6.845 -11.028 -3.781 1.00 92.62 111 LEU A O 1
ATOM 825 N N . MET A 1 112 ? 8.244 -12.020 -5.250 1.00 90.00 112 MET A N 1
ATOM 826 C CA . MET A 1 112 ? 7.251 -12.873 -5.931 1.00 90.00 112 MET A CA 1
ATOM 827 C C . MET A 1 112 ? 6.207 -13.527 -5.005 1.00 90.00 112 MET A C 1
ATOM 829 O O . MET A 1 112 ? 5.027 -13.481 -5.352 1.00 90.00 112 MET A O 1
ATOM 833 N N . PRO A 1 113 ? 6.545 -14.078 -3.818 1.00 89.94 113 PRO A N 1
ATOM 834 C CA . PRO A 1 113 ? 5.552 -14.723 -2.950 1.00 89.94 113 PRO A CA 1
ATOM 835 C C . PRO A 1 113 ? 4.428 -13.800 -2.451 1.00 89.94 113 PRO A C 1
ATOM 837 O O . PRO A 1 113 ? 3.395 -14.278 -1.980 1.00 89.94 113 PRO A O 1
ATOM 840 N N . LYS A 1 114 ? 4.637 -12.479 -2.490 1.00 93.31 114 LYS A N 1
ATOM 841 C CA . LYS A 1 114 ? 3.670 -11.453 -2.070 1.00 93.31 114 LYS A CA 1
ATOM 842 C C . LYS A 1 114 ? 3.310 -10.487 -3.200 1.00 93.31 114 LYS A C 1
ATOM 844 O O . LYS A 1 114 ? 2.489 -9.596 -2.979 1.00 93.31 114 LYS A O 1
ATOM 849 N N . LEU A 1 115 ? 3.925 -10.629 -4.371 1.00 94.69 115 LEU A N 1
ATOM 850 C CA . LEU A 1 115 ? 3.780 -9.701 -5.481 1.00 94.69 115 LEU A CA 1
ATOM 851 C C . LEU A 1 115 ? 2.421 -9.884 -6.162 1.00 94.69 115 LEU A C 1
ATOM 853 O O . LEU A 1 115 ? 2.053 -10.980 -6.579 1.00 94.69 115 LEU A O 1
ATOM 857 N N . VAL A 1 116 ? 1.680 -8.787 -6.281 1.00 96.06 116 VAL A N 1
ATOM 858 C CA . VAL A 1 116 ? 0.350 -8.744 -6.905 1.00 96.06 116 VAL A CA 1
ATOM 859 C C . VAL A 1 116 ? 0.273 -7.761 -8.074 1.00 96.06 116 VAL A C 1
ATOM 861 O O . VAL A 1 116 ? -0.784 -7.646 -8.695 1.00 96.06 116 VAL A O 1
ATOM 864 N N . GLY A 1 117 ? 1.378 -7.084 -8.401 1.00 95.56 117 GLY A N 1
ATOM 865 C CA . GLY A 1 117 ? 1.483 -6.213 -9.568 1.00 95.56 117 GLY A CA 1
ATOM 866 C C . GLY A 1 117 ? 2.853 -5.546 -9.725 1.00 95.56 117 GLY A C 1
ATOM 867 O O . GLY A 1 117 ? 3.607 -5.411 -8.761 1.00 95.56 117 GLY A O 1
ATOM 868 N N . ALA A 1 118 ? 3.174 -5.137 -10.947 1.00 95.75 118 ALA A N 1
ATOM 869 C CA . ALA A 1 118 ? 4.367 -4.374 -11.291 1.00 95.75 118 ALA A CA 1
ATOM 870 C C . ALA A 1 118 ? 4.022 -3.406 -12.428 1.00 95.75 118 ALA A C 1
ATOM 872 O O . ALA A 1 118 ? 3.656 -3.823 -13.524 1.00 95.75 118 ALA A O 1
ATOM 873 N N . LEU A 1 119 ? 4.095 -2.105 -12.153 1.00 96.06 119 LEU A N 1
ATOM 874 C CA . LEU A 1 119 ? 3.781 -1.065 -13.131 1.00 96.06 119 LEU A CA 1
ATOM 875 C C . LEU A 1 119 ? 5.049 -0.689 -13.902 1.00 96.06 119 LEU A C 1
ATOM 877 O O . LEU A 1 119 ? 6.102 -0.578 -13.277 1.00 96.06 119 LEU A O 1
ATOM 881 N N . PRO A 1 120 ? 4.976 -0.424 -15.217 1.00 95.81 120 PRO A N 1
ATOM 882 C CA . PRO A 1 120 ? 6.126 0.071 -15.960 1.00 95.81 120 PRO A CA 1
ATOM 883 C C . PRO A 1 120 ? 6.511 1.475 -15.486 1.00 95.81 120 PRO A C 1
ATOM 885 O O . PRO A 1 120 ? 5.659 2.312 -15.166 1.00 95.81 120 PRO A O 1
ATOM 888 N N . GLU A 1 121 ? 7.808 1.759 -15.467 1.00 94.62 121 GLU A N 1
ATOM 889 C CA . GLU A 1 121 ? 8.315 3.109 -15.258 1.00 94.62 121 GLU A CA 1
ATOM 890 C C . GLU A 1 121 ? 7.677 4.086 -16.261 1.00 94.62 121 GLU A C 1
ATOM 892 O O . GLU A 1 121 ? 7.464 3.778 -17.433 1.00 94.62 121 GLU A O 1
ATOM 897 N N . GLY A 1 122 ? 7.307 5.275 -15.779 1.00 95.12 122 GLY A N 1
ATOM 898 C CA . GLY A 1 122 ? 6.637 6.282 -16.602 1.00 95.12 122 GLY A CA 1
ATOM 899 C C . GLY A 1 122 ? 5.138 6.051 -16.823 1.00 95.12 122 GLY A C 1
ATOM 900 O O . GLY A 1 122 ? 4.516 6.869 -17.501 1.00 95.12 122 GLY A O 1
ATOM 901 N N . ALA A 1 123 ? 4.521 5.024 -16.217 1.00 95.88 123 ALA A N 1
ATOM 902 C CA . ALA A 1 123 ? 3.075 4.780 -16.318 1.00 95.88 123 ALA A CA 1
ATOM 903 C C . ALA A 1 123 ? 2.227 6.034 -16.028 1.00 95.88 123 ALA A C 1
ATOM 905 O O . ALA A 1 123 ? 1.280 6.323 -16.754 1.00 95.88 123 ALA A O 1
ATOM 906 N N . GLY A 1 124 ? 2.603 6.834 -15.023 1.00 94.69 124 GLY A N 1
ATOM 907 C CA . GLY A 1 124 ? 1.887 8.065 -14.660 1.00 94.69 124 GLY A CA 1
ATOM 908 C C . GLY A 1 124 ? 1.932 9.189 -15.707 1.00 94.69 124 GLY A C 1
ATOM 909 O O . GLY A 1 124 ? 1.174 10.147 -15.590 1.00 94.69 124 GLY A O 1
ATOM 910 N N . ALA A 1 125 ? 2.798 9.088 -16.719 1.00 96.69 125 ALA A N 1
ATOM 911 C CA . ALA A 1 125 ? 2.915 10.050 -17.816 1.00 96.69 125 ALA A CA 1
ATOM 912 C C . ALA A 1 125 ? 2.305 9.541 -19.136 1.00 96.69 125 ALA A C 1
ATOM 914 O O . ALA A 1 125 ? 2.363 10.241 -20.149 1.00 96.69 125 ALA A O 1
ATOM 915 N N . MET A 1 126 ? 1.744 8.327 -19.152 1.00 96.94 126 MET A N 1
ATOM 916 C CA . MET A 1 126 ? 1.117 7.761 -20.345 1.00 96.94 126 MET A CA 1
ATOM 917 C C . MET A 1 126 ? -0.155 8.519 -20.732 1.00 96.94 126 MET A C 1
ATOM 919 O O . MET A 1 126 ? -0.863 9.070 -19.887 1.00 96.94 126 MET A O 1
ATOM 923 N N . ASP A 1 127 ? -0.488 8.480 -22.024 1.00 97.75 127 ASP A N 1
ATOM 924 C CA . ASP A 1 127 ? -1.814 8.885 -22.486 1.00 97.75 127 ASP A CA 1
ATOM 925 C C . ASP A 1 127 ? -2.901 8.082 -21.736 1.00 97.75 127 ASP A C 1
ATOM 927 O O . ASP A 1 127 ? -2.762 6.859 -21.610 1.00 97.75 127 ASP A O 1
ATOM 931 N N . PRO A 1 128 ? -3.997 8.712 -21.268 1.00 97.69 128 PRO A N 1
ATOM 932 C CA . PRO A 1 128 ? -5.027 8.024 -20.492 1.00 97.69 128 PRO A CA 1
ATOM 933 C C . PRO A 1 128 ? -5.614 6.787 -21.184 1.00 97.69 128 PRO A C 1
ATOM 935 O O . PRO A 1 128 ? -5.880 5.780 -20.528 1.00 97.69 128 PRO A O 1
ATOM 938 N N . GLY A 1 129 ? -5.784 6.825 -22.510 1.00 97.75 129 GLY A N 1
ATOM 939 C CA . GLY A 1 129 ? -6.289 5.685 -23.269 1.00 97.75 129 GLY A CA 1
ATOM 940 C C . GLY A 1 129 ? -5.275 4.544 -23.342 1.00 97.75 129 GLY A C 1
ATOM 941 O O . GLY A 1 129 ? -5.658 3.375 -23.299 1.00 97.75 129 GLY A O 1
ATOM 942 N N . VAL A 1 130 ? -3.983 4.866 -23.439 1.00 96.12 130 VAL A N 1
ATOM 943 C CA . VAL A 1 130 ? -2.895 3.875 -23.381 1.00 96.12 130 VAL A CA 1
ATOM 944 C C . VAL A 1 130 ? -2.803 3.255 -21.988 1.00 96.12 130 VAL A C 1
ATOM 946 O O . VAL A 1 130 ? -2.766 2.028 -21.886 1.00 96.12 130 VAL A O 1
ATOM 949 N N . PHE A 1 131 ? -2.846 4.071 -20.932 1.00 96.94 131 PHE A N 1
ATOM 950 C CA . PHE A 1 131 ? -2.848 3.604 -19.545 1.00 96.94 131 PHE A CA 1
ATOM 951 C C . PHE A 1 131 ? -4.007 2.637 -19.296 1.00 96.94 131 PHE A C 1
ATOM 953 O O . PHE A 1 131 ? -3.789 1.510 -18.864 1.00 96.94 131 PHE A O 1
ATOM 960 N N . GLN A 1 132 ? -5.234 3.032 -19.650 1.00 96.31 132 GLN A N 1
ATOM 961 C CA . GLN A 1 132 ? -6.431 2.227 -19.403 1.00 96.31 132 GLN A CA 1
ATOM 962 C C . GLN A 1 132 ? -6.377 0.853 -20.084 1.00 96.31 132 GLN A C 1
ATOM 964 O O . GLN A 1 132 ? -6.796 -0.138 -19.492 1.00 96.31 132 GLN A O 1
ATOM 969 N N . ARG A 1 133 ? -5.869 0.778 -21.321 1.00 95.75 133 ARG A N 1
ATOM 970 C CA . ARG A 1 133 ? -5.753 -0.498 -22.047 1.00 95.75 133 ARG A CA 1
ATOM 971 C C . ARG A 1 133 ? -4.638 -1.392 -21.509 1.00 95.75 133 ARG A C 1
ATOM 973 O O . ARG A 1 133 ? -4.751 -2.606 -21.618 1.00 95.75 133 ARG A O 1
ATOM 980 N N . SER A 1 134 ? -3.578 -0.798 -20.967 1.00 94.31 134 SER A N 1
ATOM 981 C CA . SER A 1 134 ? -2.381 -1.525 -20.526 1.00 94.31 134 SER A CA 1
ATOM 982 C C . SER A 1 134 ? -2.473 -1.975 -19.066 1.00 94.31 134 SER A C 1
ATOM 984 O O . SER A 1 134 ? -1.965 -3.038 -18.726 1.00 94.31 134 SER A O 1
ATOM 986 N N . ALA A 1 135 ? -3.164 -1.203 -18.219 1.00 95.19 135 ALA A N 1
ATOM 987 C CA . ALA A 1 135 ? -3.233 -1.408 -16.773 1.00 95.19 135 ALA A CA 1
ATOM 988 C C . ALA A 1 135 ? -3.653 -2.813 -16.314 1.00 95.19 135 ALA A C 1
ATOM 990 O O . ALA A 1 135 ? -3.045 -3.310 -15.363 1.00 95.19 135 ALA A O 1
ATOM 991 N N . PRO A 1 136 ? -4.613 -3.501 -16.968 1.00 94.56 136 PRO A N 1
ATOM 992 C CA . PRO A 1 136 ? -4.949 -4.870 -16.585 1.00 94.56 136 PRO A CA 1
ATOM 993 C C . PRO A 1 136 ? -3.749 -5.826 -16.646 1.00 94.56 136 PRO A C 1
ATOM 995 O O . PRO A 1 136 ? -3.662 -6.729 -15.824 1.00 94.56 136 PRO A O 1
ATOM 998 N N . GLY A 1 137 ? -2.806 -5.618 -17.573 1.00 94.19 137 GLY A N 1
ATOM 999 C CA . GLY A 1 137 ? -1.617 -6.464 -17.728 1.00 94.19 137 GLY A CA 1
ATOM 1000 C C . GLY A 1 137 ? -0.525 -6.235 -16.679 1.00 94.19 137 GLY A C 1
ATOM 1001 O O . GLY A 1 137 ? 0.454 -6.968 -16.661 1.00 94.19 137 GLY A O 1
ATOM 1002 N N . TRP A 1 138 ? -0.665 -5.231 -15.810 1.00 95.12 138 TRP A N 1
ATOM 1003 C CA . TRP A 1 138 ? 0.321 -4.913 -14.765 1.00 95.12 138 TRP A CA 1
ATOM 1004 C C . TRP A 1 138 ? -0.030 -5.515 -13.406 1.00 95.12 138 TRP A C 1
ATOM 1006 O O . TRP A 1 138 ? 0.771 -5.455 -12.474 1.00 95.12 138 TRP A O 1
ATOM 1016 N N . LEU A 1 139 ? -1.248 -6.037 -13.262 1.00 95.56 139 LEU A N 1
ATOM 1017 C CA . LEU A 1 139 ? -1.814 -6.498 -12.001 1.00 95.56 139 LEU A CA 1
ATOM 1018 C C . LEU A 1 139 ? -2.255 -7.955 -12.125 1.00 95.56 139 LEU A C 1
ATOM 1020 O O . LEU A 1 139 ? -2.707 -8.400 -13.177 1.00 95.56 139 LEU A O 1
ATOM 1024 N N . THR A 1 140 ? -2.167 -8.690 -11.024 1.00 94.00 140 THR A N 1
ATOM 1025 C CA . THR A 1 140 ? -2.693 -10.060 -10.932 1.00 94.00 140 THR A CA 1
ATOM 1026 C C . THR A 1 140 ? -4.224 -10.065 -10.808 1.00 94.00 140 THR A C 1
ATOM 1028 O O . THR A 1 140 ? -4.816 -9.039 -10.442 1.00 94.00 140 THR A O 1
ATOM 1031 N N . PRO A 1 141 ? -4.895 -11.218 -10.995 1.00 92.56 141 PRO A N 1
ATOM 1032 C CA . PRO A 1 141 ? -6.336 -11.350 -10.763 1.00 92.56 141 PRO A CA 1
ATOM 1033 C C . PRO A 1 141 ? -6.790 -10.959 -9.353 1.00 92.56 141 PRO A C 1
ATOM 1035 O O . PRO A 1 141 ? -7.926 -10.522 -9.172 1.00 92.56 141 PRO A O 1
ATOM 1038 N N . ALA A 1 142 ? -5.904 -11.047 -8.352 1.00 90.62 142 ALA A N 1
ATOM 1039 C CA . ALA A 1 142 ? -6.185 -10.587 -6.990 1.00 90.62 142 ALA A CA 1
ATOM 1040 C C . ALA A 1 142 ? -6.511 -9.081 -6.923 1.00 90.62 142 ALA A C 1
ATOM 1042 O O . ALA A 1 142 ? -7.180 -8.640 -5.990 1.00 90.62 142 ALA A O 1
ATOM 1043 N N . LEU A 1 143 ? -6.060 -8.306 -7.915 1.00 92.81 143 LEU A N 1
ATOM 1044 C CA . LEU A 1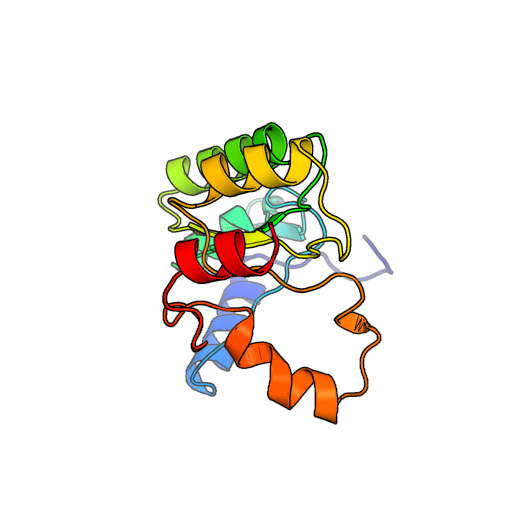 143 ? -6.338 -6.881 -8.091 1.00 92.81 143 LEU A CA 1
ATOM 1045 C C . LEU A 1 143 ? -7.081 -6.593 -9.409 1.00 92.81 143 LEU A C 1
ATOM 1047 O O . LEU A 1 143 ? -6.938 -5.509 -9.969 1.00 92.81 143 LEU A O 1
ATOM 1051 N N . TYR A 1 144 ? -7.891 -7.543 -9.893 1.00 91.88 144 TYR A N 1
ATOM 1052 C CA . TYR A 1 144 ? -8.697 -7.421 -11.120 1.00 91.88 144 TYR A CA 1
ATOM 1053 C C . TYR A 1 144 ? -7.888 -7.233 -12.419 1.00 91.88 144 TYR A C 1
ATOM 1055 O O . TYR A 1 144 ? -8.431 -6.760 -13.419 1.00 91.88 144 TYR A O 1
ATOM 1063 N N . GLY A 1 145 ? -6.604 -7.595 -12.416 1.00 93.06 145 GLY A N 1
ATOM 1064 C CA . GLY A 1 145 ? -5.789 -7.655 -13.626 1.00 93.06 145 GLY A CA 1
ATOM 1065 C C . GLY A 1 145 ? -5.789 -9.037 -14.285 1.00 93.06 145 GLY A C 1
ATOM 1066 O O . GLY A 1 145 ? -6.587 -9.905 -13.936 1.00 93.06 145 GLY A O 1
ATOM 1067 N N . VAL A 1 146 ? -4.900 -9.214 -15.262 1.00 93.62 146 VAL A N 1
ATOM 1068 C CA . VAL A 1 146 ? -4.771 -10.421 -16.105 1.00 93.62 146 VAL A CA 1
ATOM 1069 C C . VAL A 1 146 ? -3.344 -10.985 -16.125 1.00 93.62 146 VAL A C 1
ATOM 1071 O O . VAL A 1 146 ? -2.998 -11.783 -16.995 1.00 93.62 146 VAL A O 1
ATOM 1074 N N . LEU A 1 147 ? -2.483 -10.519 -15.215 1.00 85.12 147 LEU A N 1
ATOM 1075 C CA . LEU A 1 147 ? -1.130 -11.041 -15.062 1.00 85.12 147 LEU A CA 1
ATOM 1076 C C . LEU A 1 147 ? -1.172 -12.351 -14.267 1.00 85.12 147 LEU A C 1
ATOM 1078 O O . LEU A 1 147 ? -1.184 -12.344 -13.034 1.00 85.12 147 LEU A O 1
ATOM 1082 N N . ASP A 1 148 ? -1.200 -13.465 -14.993 1.00 72.56 148 ASP A N 1
ATOM 1083 C CA . ASP A 1 148 ? -1.440 -14.792 -14.412 1.00 72.56 148 ASP A CA 1
ATOM 1084 C C . ASP A 1 148 ? -0.163 -15.640 -14.312 1.00 72.56 148 ASP A C 1
ATOM 1086 O O . ASP A 1 148 ? -0.138 -16.639 -13.592 1.00 72.56 148 ASP A O 1
ATOM 1090 N N . ASP A 1 149 ? 0.910 -15.224 -14.991 1.00 68.00 149 ASP A N 1
ATOM 1091 C CA . ASP A 1 149 ? 2.204 -15.895 -14.947 1.00 68.00 149 ASP A CA 1
ATOM 1092 C C . ASP A 1 149 ? 3.370 -14.898 -14.879 1.00 68.00 149 ASP A C 1
ATOM 1094 O O . ASP A 1 149 ? 3.798 -14.308 -15.872 1.00 68.00 149 ASP A O 1
ATOM 1098 N N . TRP A 1 150 ? 3.906 -14.739 -13.670 1.00 66.50 150 TRP A N 1
ATOM 1099 C CA . TRP A 1 150 ? 5.112 -13.952 -13.422 1.00 66.50 150 TRP A CA 1
ATOM 1100 C C . TRP A 1 150 ? 6.361 -14.543 -14.090 1.00 66.50 150 TRP A C 1
ATOM 1102 O O . TRP A 1 150 ? 7.293 -13.792 -14.368 1.00 66.50 150 TRP A O 1
ATOM 1112 N N . GLN A 1 151 ? 6.402 -15.860 -14.333 1.00 51.91 151 GLN A N 1
ATOM 1113 C CA . GLN A 1 151 ? 7.548 -16.525 -14.964 1.00 51.91 151 GLN A CA 1
ATOM 1114 C C . GLN A 1 151 ? 7.608 -16.198 -16.457 1.00 51.91 151 GLN A C 1
ATOM 1116 O O . GLN A 1 151 ? 8.657 -15.776 -16.931 1.00 51.91 151 GLN A O 1
ATOM 1121 N N . SER A 1 152 ? 6.471 -16.254 -17.159 1.00 52.72 152 SER A N 1
ATOM 1122 C CA . SER A 1 152 ? 6.380 -15.818 -18.562 1.00 52.72 152 SER A CA 1
ATOM 1123 C C . SER A 1 152 ? 6.840 -14.367 -18.763 1.00 52.72 152 SER A C 1
ATOM 1125 O O . SER A 1 152 ? 7.525 -14.065 -19.734 1.00 52.72 152 SER A O 1
ATOM 1127 N N . TRP A 1 153 ? 6.521 -13.466 -17.826 1.00 55.16 153 TRP A N 1
ATOM 1128 C CA . TRP A 1 153 ? 6.926 -12.060 -17.919 1.00 55.16 153 TRP A CA 1
ATOM 1129 C C . TRP A 1 153 ? 8.422 -11.834 -17.655 1.00 55.16 153 TRP A C 1
ATOM 1131 O O . TRP A 1 153 ? 9.026 -10.948 -18.252 1.00 55.16 153 TRP A O 1
ATOM 1141 N N . ALA A 1 154 ? 9.041 -12.629 -16.778 1.00 50.38 154 ALA A N 1
ATOM 1142 C CA . ALA A 1 154 ? 10.483 -12.565 -16.550 1.00 50.38 154 ALA A CA 1
ATOM 1143 C C . ALA A 1 154 ? 11.278 -13.104 -17.753 1.00 50.38 154 ALA A C 1
ATOM 1145 O O . ALA A 1 154 ? 12.298 -12.519 -18.112 1.00 50.38 154 ALA A O 1
ATOM 1146 N N . ASP A 1 155 ? 10.775 -14.160 -18.399 1.00 44.53 155 ASP A N 1
ATOM 1147 C CA . ASP A 1 155 ? 11.406 -14.791 -19.564 1.00 44.53 155 ASP A CA 1
ATOM 1148 C C . ASP A 1 155 ? 11.241 -13.964 -20.858 1.00 44.53 155 ASP A C 1
ATOM 1150 O O . ASP A 1 155 ? 12.108 -13.999 -21.728 1.00 44.53 155 ASP A O 1
ATOM 1154 N N . GLU A 1 156 ? 10.159 -13.187 -21.006 1.00 44.12 156 GLU A N 1
ATOM 1155 C CA . GLU A 1 156 ? 9.954 -12.285 -22.157 1.00 44.12 156 GLU A CA 1
ATOM 1156 C C . GLU A 1 156 ? 10.847 -11.028 -22.127 1.00 44.12 156 GLU A C 1
ATOM 1158 O O . GLU A 1 156 ? 10.994 -10.350 -23.147 1.00 44.12 156 GLU A O 1
ATOM 1163 N N . VAL A 1 157 ? 11.439 -10.707 -20.972 1.00 46.72 157 VAL A N 1
ATOM 1164 C CA . VAL A 1 157 ? 12.224 -9.479 -20.737 1.00 46.72 157 VAL A CA 1
ATOM 1165 C C . VAL A 1 157 ? 13.717 -9.790 -20.477 1.00 46.72 157 VAL A C 1
ATOM 1167 O O . VAL A 1 157 ? 14.513 -8.868 -20.284 1.00 46.72 157 VAL A O 1
ATOM 1170 N N . SER A 1 158 ? 14.116 -11.070 -20.515 1.00 37.19 158 SER A N 1
ATOM 1171 C CA . SER A 1 158 ? 15.509 -11.558 -20.435 1.00 37.19 158 SER A CA 1
ATOM 1172 C C . SER A 1 158 ? 16.094 -11.905 -21.802 1.00 37.19 158 SER A C 1
ATOM 1174 O O . SER A 1 158 ? 17.277 -11.571 -22.043 1.00 37.19 158 SER A O 1
#

Nearest PDB structures (foldseek):
  3fmf-assembly2_D  TM=9.093E-01  e=1.088E-08  Mycobacterium tuberculosis
  6e06-assembly2_D  TM=8.249E-01  e=4.051E-09  Mycobacterium tuberculosis H37Rv
  3fmf-assembly2_C  TM=8.483E-01  e=2.104E-08  Mycobacterium tuberculosis
  1a82-assembly1_A  TM=7.951E-01  e=1.035E-04  Escherichia coli
  2woj-assembly1_C  TM=7.658E-01  e=5.805E-01  Saccharomyces cerevisiae

Mean predicted aligned error: 5.0 Å

pLDDT: mean 91.46, std 12.57, range [37.19, 98.5]

Secondary structure (DSSP, 8-state):
--TTPPPEEHHHHHHHHHHHHTT-S------SSSTTSEEEE-TTS-EEEHHHHHHHHT--EEEEE-SSTTHHHHHHHHHHHHHTTT--EEEEEEEE-SS--HHHHHHHHHHGGGEEEEEETTGGGS-HHHHHHHGGGGB-GGGT-----HHHHHHT--

Foldseek 3Di:
DPPPDAFDELVVVLVVQVVVVVVDVDDDDDFDPAQQPFRGAYPVRDTDGVLNSCLSNVHAEEAEAALAPPRVVRVVVRVVSNVVSVHHYAYEDAEDELQDDPSSVVSCVVRVVRHFFYDHHCLVVDDPVVSVVCVLCGGHVVVPHDVPDPPVVVVVSD